Protein AF-A0A0M4GN10-F1 (afdb_monomer_lite)

pLDDT: mean 82.33, std 10.55, range [54.84, 95.12]

Radius of gyration: 30.23 Å; chains: 1; bounding box: 60×27×84 Å

Secondary structure (DSSP, 8-state):
-HHHHHHHHHHHHHHHHHHHHHHHHHHHHHHHHHHHHHHHHHHHHHHHHHHHHHHHHHHHHT-S-HHHHHHHHHHHHHHTT--TTTS--SHHHHHHHHH-

Foldseek 3Di:
DVVVVVVVVVVVVVVVVVVVVVVVVVVVVVVVVVVVVVVVVVVVVVVVVVVVVVVLQVVLVVDPDVVSSLVSQQVVCVVVVNPPLPRPPDPVSVCVVPVD

Sequence (100 aa):
MHQTSSLALLLHLNARERELAARLFEENRALDAQLESEWQQHLDRLKADMEVFLSLVVEMSSTTDAVAACEASVALARRLGIPSEDILDTPEKARAYFMD

Structure (mmCIF, N/CA/C/O backbone):
data_AF-A0A0M4GN10-F1
#
_entry.id   AF-A0A0M4GN10-F1
#
loop_
_atom_site.group_PDB
_atom_site.id
_atom_site.type_symbol
_atom_site.label_atom_id
_atom_site.label_alt_id
_atom_site.label_comp_id
_atom_site.label_asym_id
_atom_site.label_entity_id
_atom_site.label_seq_id
_atom_site.pdbx_PDB_ins_code
_atom_site.Cartn_x
_atom_site.Cartn_y
_atom_site.Cartn_z
_atom_site.occupancy
_atom_site.B_iso_or_equiv
_atom_site.auth_seq_id
_atom_site.auth_comp_id
_atom_site.auth_asym_id
_atom_site.auth_atom_id
_atom_site.pdbx_PDB_model_num
ATOM 1 N N . MET A 1 1 ? -31.963 -4.269 54.840 1.00 54.84 1 MET A N 1
ATOM 2 C CA . MET A 1 1 ? -32.057 -5.285 53.765 1.00 54.84 1 MET A CA 1
ATOM 3 C C . MET A 1 1 ? -31.931 -4.682 52.356 1.00 54.84 1 MET A C 1
ATOM 5 O O . MET A 1 1 ? -31.238 -5.268 51.542 1.00 54.84 1 MET A O 1
ATOM 9 N N . HIS A 1 2 ? -32.508 -3.510 52.044 1.00 58.12 2 HIS A N 1
ATOM 10 C CA . HIS A 1 2 ? -32.407 -2.924 50.687 1.00 58.12 2 HIS A CA 1
ATOM 11 C C . HIS A 1 2 ? -31.043 -2.290 50.335 1.00 58.12 2 HIS A C 1
ATOM 13 O O . HIS A 1 2 ? -30.599 -2.391 49.195 1.00 58.12 2 HIS A O 1
ATOM 19 N N . GLN A 1 3 ? -30.335 -1.688 51.298 1.00 58.00 3 GLN A N 1
ATOM 20 C CA . GLN A 1 3 ? -29.035 -1.039 51.041 1.00 58.00 3 GLN A CA 1
ATOM 21 C C . GLN A 1 3 ? -27.912 -2.033 50.700 1.00 58.00 3 GLN A C 1
ATOM 23 O O . GLN A 1 3 ? -27.075 -1.755 49.845 1.00 58.00 3 GLN A O 1
ATOM 28 N N . THR A 1 4 ? -27.931 -3.221 51.305 1.00 66.50 4 THR A N 1
ATOM 29 C CA . THR A 1 4 ? -26.964 -4.297 51.034 1.00 66.50 4 THR A CA 1
ATOM 30 C C . THR A 1 4 ? -27.126 -4.881 49.628 1.00 66.50 4 THR A C 1
ATOM 32 O O . THR A 1 4 ? -26.134 -5.216 48.990 1.00 66.50 4 THR A O 1
ATOM 35 N N . SER A 1 5 ? -28.357 -4.931 49.104 1.00 69.94 5 SER A N 1
ATOM 36 C CA . SER A 1 5 ? -28.635 -5.395 47.737 1.00 69.94 5 SER A CA 1
ATOM 37 C C . SER A 1 5 ? -28.151 -4.410 46.666 1.00 69.94 5 SER A C 1
ATOM 39 O O . SER A 1 5 ? -27.705 -4.832 45.604 1.00 69.94 5 SER A O 1
ATOM 41 N N . SER A 1 6 ? -28.217 -3.104 46.945 1.00 75.00 6 SER A N 1
ATOM 42 C CA . SER A 1 6 ? -27.767 -2.056 46.017 1.00 75.00 6 SER A CA 1
ATOM 43 C C . SER A 1 6 ? -26.236 -1.995 45.912 1.00 75.00 6 SER A C 1
ATOM 45 O O . SER A 1 6 ? -25.682 -1.923 44.818 1.00 75.00 6 SER A O 1
ATOM 47 N N . LEU A 1 7 ? -25.532 -2.132 47.043 1.00 80.31 7 LEU A N 1
ATOM 48 C CA . LEU A 1 7 ? -24.064 -2.200 47.064 1.00 80.31 7 LEU A CA 1
ATOM 49 C C . LEU A 1 7 ? -23.522 -3.447 46.349 1.00 80.31 7 LEU A C 1
ATOM 51 O O . LEU A 1 7 ? -22.532 -3.354 45.626 1.00 80.31 7 LEU A O 1
ATOM 55 N N . ALA A 1 8 ? -24.184 -4.598 46.502 1.00 80.94 8 ALA A N 1
ATOM 56 C CA . ALA A 1 8 ? -23.802 -5.826 45.806 1.00 80.94 8 ALA A CA 1
ATOM 57 C C . ALA A 1 8 ? -23.955 -5.710 44.277 1.00 80.94 8 ALA A C 1
ATOM 59 O O . ALA A 1 8 ? -23.089 -6.174 43.536 1.00 80.94 8 ALA A O 1
ATOM 60 N N . LEU A 1 9 ? -25.015 -5.044 43.802 1.00 83.94 9 LEU A N 1
ATOM 61 C CA . LEU A 1 9 ? -25.224 -4.763 42.377 1.00 83.94 9 LEU A CA 1
ATOM 62 C C . LEU A 1 9 ? -24.157 -3.821 41.807 1.00 83.94 9 LEU A C 1
ATOM 64 O O . LEU A 1 9 ? -23.615 -4.094 40.739 1.00 83.94 9 LEU A O 1
ATOM 68 N N . LEU A 1 10 ? -23.813 -2.752 42.530 1.00 85.81 10 LEU A N 1
ATOM 69 C CA . LEU A 1 10 ? -22.763 -1.815 42.114 1.00 85.81 10 LEU A CA 1
ATOM 70 C C . LEU A 1 10 ? -21.389 -2.489 42.014 1.00 85.81 10 LEU A C 1
ATOM 72 O O . LEU A 1 10 ? -20.656 -2.247 41.057 1.00 85.81 10 LEU A O 1
ATOM 76 N N . LEU A 1 11 ? -21.052 -3.369 42.960 1.00 86.88 11 LEU A N 1
ATOM 77 C CA . LEU A 1 11 ? -19.808 -4.143 42.919 1.00 86.88 11 LEU A CA 1
ATOM 78 C C . LEU A 1 11 ? -19.768 -5.103 41.724 1.00 86.88 11 LEU A C 1
ATOM 80 O O . LEU A 1 11 ? -18.739 -5.206 41.057 1.00 86.88 11 LEU A O 1
ATOM 84 N N . HIS A 1 12 ? -20.886 -5.766 41.419 1.00 87.31 12 HIS A N 1
ATOM 85 C CA . HIS A 1 12 ? -20.989 -6.651 40.258 1.00 87.31 12 HIS A CA 1
ATOM 86 C C . HIS A 1 12 ? -20.849 -5.901 38.930 1.00 87.31 12 HIS A C 1
ATOM 88 O O . HIS A 1 12 ? -20.146 -6.372 38.036 1.00 87.31 12 HIS A O 1
ATOM 94 N N . LEU A 1 13 ? -21.489 -4.735 38.804 1.00 86.12 13 LEU A N 1
ATOM 95 C CA . LEU A 1 13 ? -21.375 -3.880 37.621 1.00 86.12 13 LEU A CA 1
ATOM 96 C C . LEU A 1 13 ? -19.940 -3.377 37.442 1.00 86.12 13 LEU A C 1
ATOM 98 O O . LEU A 1 13 ? -19.393 -3.491 36.351 1.00 86.12 13 LEU A O 1
ATOM 102 N N . ASN A 1 14 ? -19.288 -2.934 38.519 1.00 90.00 14 ASN A N 1
ATOM 103 C CA . ASN A 1 14 ? -17.899 -2.476 38.460 1.00 90.00 14 ASN A CA 1
ATOM 104 C C . ASN A 1 14 ? -16.924 -3.605 38.076 1.00 90.00 14 ASN A C 1
ATOM 106 O O . ASN A 1 14 ? -16.004 -3.400 37.286 1.00 90.00 14 ASN A O 1
ATOM 110 N N . ALA A 1 15 ? -17.135 -4.818 38.599 1.00 89.25 15 ALA A N 1
ATOM 111 C CA . ALA A 1 15 ? -16.336 -5.984 38.225 1.00 89.25 15 ALA A CA 1
ATOM 112 C C . ALA A 1 15 ? -16.513 -6.342 36.740 1.00 89.25 15 ALA A C 1
ATOM 114 O O . ALA A 1 15 ? -15.530 -6.605 36.048 1.00 89.25 15 ALA A O 1
ATOM 115 N N . ARG A 1 16 ? -17.753 -6.288 36.240 1.00 90.69 16 ARG A N 1
ATOM 116 C CA . ARG A 1 16 ? -18.079 -6.526 34.829 1.00 90.69 16 ARG A CA 1
ATOM 117 C C . ARG A 1 16 ? -17.464 -5.468 33.911 1.00 90.69 16 ARG A C 1
ATOM 119 O O . ARG A 1 16 ? -16.937 -5.822 32.864 1.00 90.69 16 ARG A O 1
ATOM 126 N N . GLU A 1 17 ? -17.502 -4.195 34.297 1.00 91.69 17 GLU A N 1
ATOM 127 C CA . GLU A 1 17 ? -16.866 -3.106 33.543 1.00 91.69 17 GLU A CA 1
ATOM 128 C C . GLU A 1 17 ? -15.353 -3.295 33.441 1.00 91.69 17 GLU A C 1
ATOM 130 O O . GLU A 1 17 ? -14.790 -3.157 32.358 1.00 91.69 17 GLU A O 1
ATOM 135 N N . ARG A 1 18 ? -14.690 -3.673 34.540 1.00 91.75 18 ARG A N 1
ATOM 136 C CA . ARG A 1 18 ? -13.246 -3.955 34.533 1.00 91.75 18 ARG A CA 1
ATOM 137 C C . ARG A 1 18 ? -12.893 -5.148 33.658 1.00 91.75 18 ARG A C 1
ATOM 139 O O . ARG A 1 18 ? -11.897 -5.100 32.946 1.00 91.75 18 ARG A O 1
ATOM 146 N N . GLU A 1 19 ? -13.704 -6.200 33.696 1.00 93.25 19 GLU A N 1
ATOM 147 C CA . GLU A 1 19 ? -13.518 -7.369 32.838 1.00 93.25 19 GLU A CA 1
ATOM 148 C C . GLU A 1 19 ? -13.658 -7.001 31.354 1.00 93.25 19 GLU A C 1
ATOM 150 O O . GLU A 1 19 ? -12.826 -7.395 30.540 1.00 93.25 19 GLU A O 1
ATOM 155 N N . LEU A 1 20 ? -14.674 -6.209 30.999 1.00 93.38 20 LEU A N 1
ATOM 156 C CA . LEU A 1 20 ? -14.868 -5.731 29.629 1.00 93.38 20 LEU A CA 1
ATOM 157 C C . LEU A 1 20 ? -13.723 -4.821 29.178 1.00 93.38 20 LEU A C 1
ATOM 159 O O . LEU A 1 20 ? -13.217 -4.992 28.073 1.00 93.38 20 LEU A O 1
ATOM 163 N N . ALA A 1 21 ? -13.271 -3.905 30.036 1.00 91.69 21 ALA A N 1
ATOM 164 C CA . ALA A 1 21 ? -12.136 -3.039 29.741 1.00 91.69 21 ALA A CA 1
ATOM 165 C C . ALA A 1 21 ? -10.843 -3.840 29.522 1.00 91.69 21 ALA A C 1
ATOM 167 O O . ALA A 1 21 ? -10.097 -3.549 28.591 1.00 91.69 21 ALA A O 1
ATOM 168 N N . ALA A 1 22 ? -10.599 -4.879 30.329 1.00 93.06 22 ALA A N 1
ATOM 169 C CA . ALA A 1 22 ? -9.443 -5.756 30.160 1.00 93.06 22 ALA A CA 1
ATOM 170 C C . ALA A 1 22 ? -9.494 -6.529 28.833 1.00 93.06 22 ALA A C 1
ATOM 172 O O . ALA A 1 22 ? -8.488 -6.615 28.137 1.00 93.06 22 ALA A O 1
ATOM 173 N N . ARG A 1 23 ? -10.670 -7.042 28.446 1.00 93.19 23 ARG A N 1
ATOM 174 C CA . ARG A 1 23 ? -10.850 -7.728 27.155 1.00 93.19 23 ARG A CA 1
ATOM 175 C C . ARG A 1 23 ? -10.621 -6.791 25.973 1.00 93.19 23 ARG A C 1
ATOM 177 O O . ARG A 1 23 ? -9.863 -7.136 25.078 1.00 93.19 23 ARG A O 1
ATOM 184 N N . LEU A 1 24 ? -11.208 -5.594 26.008 1.00 93.62 24 LEU A N 1
ATOM 185 C CA . LEU A 1 24 ? -11.007 -4.584 24.966 1.00 93.62 24 LEU A CA 1
ATOM 186 C C . LEU A 1 24 ? -9.542 -4.150 24.862 1.00 93.62 24 LEU A C 1
ATOM 188 O O . LEU A 1 24 ? -9.059 -3.872 23.769 1.00 93.62 24 LEU A O 1
ATOM 192 N N . PHE A 1 25 ? -8.828 -4.077 25.985 1.00 94.12 25 PHE A N 1
ATOM 193 C CA . PHE A 1 25 ? -7.406 -3.750 25.982 1.00 94.12 25 PHE A CA 1
ATOM 194 C C . PHE A 1 25 ? -6.572 -4.841 25.300 1.00 94.12 25 PHE A C 1
ATOM 196 O O . PHE A 1 25 ? -5.730 -4.528 24.463 1.00 94.12 25 PHE A O 1
ATOM 203 N N . GLU A 1 26 ? -6.835 -6.113 25.607 1.00 94.25 26 GLU A N 1
ATOM 204 C CA . GLU A 1 26 ? -6.155 -7.234 24.948 1.00 94.25 26 GLU A CA 1
ATOM 205 C C . GLU A 1 26 ? -6.503 -7.329 23.455 1.00 94.25 26 GLU A C 1
ATOM 207 O O . GLU A 1 26 ? -5.616 -7.558 22.636 1.00 94.25 26 GLU A O 1
ATOM 212 N N . GLU A 1 27 ? -7.760 -7.083 23.073 1.00 94.06 27 GLU A N 1
ATOM 213 C CA . GLU A 1 27 ? -8.172 -7.025 21.664 1.00 94.06 27 GLU A CA 1
ATOM 214 C C . GLU A 1 27 ? -7.452 -5.902 20.905 1.00 94.06 27 GLU A C 1
ATOM 216 O O . GLU A 1 27 ? -6.908 -6.148 19.831 1.00 94.06 27 GLU A O 1
ATOM 221 N N . ASN A 1 28 ? -7.380 -4.693 21.476 1.00 92.12 28 ASN A N 1
ATOM 222 C CA . ASN A 1 28 ? -6.629 -3.589 20.868 1.00 92.12 28 ASN A CA 1
ATOM 223 C C . ASN A 1 28 ? -5.146 -3.932 20.730 1.00 92.12 28 ASN A C 1
ATOM 225 O O . ASN A 1 28 ? -4.567 -3.722 19.672 1.00 92.12 28 ASN A O 1
ATOM 229 N N . ARG A 1 29 ? -4.541 -4.528 21.760 1.00 94.38 29 ARG A N 1
ATOM 230 C CA . ARG A 1 29 ? -3.133 -4.929 21.713 1.00 94.38 29 ARG A CA 1
ATOM 231 C C . ARG A 1 29 ? -2.863 -5.978 20.632 1.00 94.38 29 ARG A C 1
ATOM 233 O O . ARG A 1 29 ? -1.828 -5.923 19.972 1.00 94.38 29 ARG A O 1
ATOM 240 N N . ALA A 1 30 ? -3.771 -6.937 20.460 1.00 94.31 30 ALA A N 1
ATOM 241 C CA . ALA A 1 30 ? -3.669 -7.940 19.406 1.00 94.31 30 ALA A CA 1
ATOM 242 C C . ALA A 1 30 ? -3.796 -7.311 18.009 1.00 94.31 30 ALA A C 1
ATOM 244 O O . ALA A 1 30 ? -3.026 -7.659 17.115 1.00 94.31 30 ALA A O 1
ATOM 245 N N . LEU A 1 31 ? -4.722 -6.362 17.838 1.00 94.06 31 LEU A N 1
ATOM 246 C CA . LEU A 1 31 ? -4.888 -5.608 16.594 1.00 94.06 31 LEU A CA 1
ATOM 247 C C . LEU A 1 31 ? -3.660 -4.751 16.275 1.00 94.06 31 LEU A C 1
ATOM 249 O O . LEU A 1 31 ? -3.188 -4.782 15.142 1.00 94.06 31 LEU A O 1
ATOM 253 N N . ASP A 1 32 ? -3.107 -4.047 17.263 1.00 94.31 32 ASP A N 1
ATOM 254 C CA . ASP A 1 32 ? -1.894 -3.243 17.097 1.00 94.31 32 ASP A CA 1
ATOM 255 C C . ASP A 1 32 ? -0.712 -4.115 16.651 1.00 94.31 32 ASP A C 1
ATOM 257 O O . ASP A 1 32 ? -0.018 -3.776 15.694 1.00 94.31 32 ASP A O 1
ATOM 261 N N . ALA A 1 33 ? -0.524 -5.280 17.282 1.00 94.12 33 ALA A N 1
ATOM 262 C CA . ALA A 1 33 ? 0.528 -6.221 16.901 1.00 94.12 33 ALA A CA 1
ATOM 263 C C . ALA A 1 33 ? 0.328 -6.792 15.484 1.00 94.12 33 ALA A C 1
ATOM 265 O O . ALA A 1 33 ? 1.298 -6.977 14.746 1.00 94.12 33 ALA A O 1
ATOM 266 N N . GLN A 1 34 ? -0.920 -7.066 15.086 1.00 94.62 34 GLN A N 1
ATOM 267 C CA . GLN A 1 34 ? -1.229 -7.516 13.729 1.00 94.62 34 GLN A CA 1
ATOM 268 C C . GLN A 1 34 ? -0.919 -6.423 12.702 1.00 94.62 34 GLN A C 1
ATOM 270 O O . GLN A 1 34 ? -0.251 -6.697 11.707 1.00 94.62 34 GLN A O 1
ATOM 275 N N . LEU A 1 35 ? -1.356 -5.189 12.960 1.00 95.00 35 LEU A N 1
ATOM 276 C CA . LEU A 1 35 ? -1.085 -4.049 12.090 1.00 95.00 35 LEU A CA 1
ATOM 277 C C . L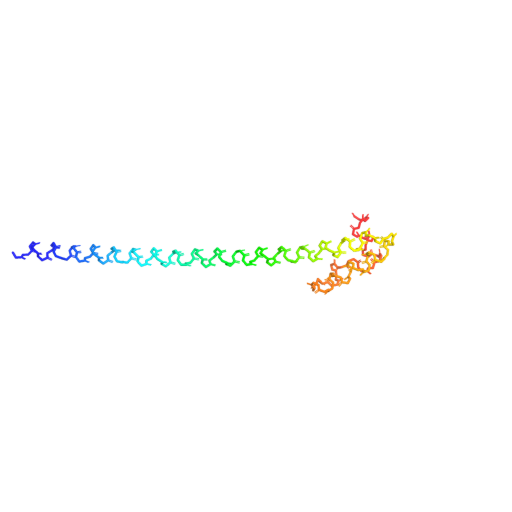EU A 1 35 ? 0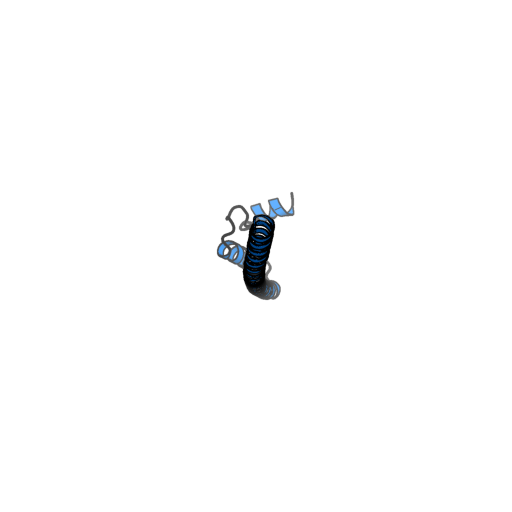.418 -3.822 11.946 1.00 95.00 35 LEU A C 1
ATOM 279 O O . LEU A 1 35 ? 0.903 -3.682 10.829 1.00 95.00 35 LEU A O 1
ATOM 283 N N . GLU A 1 36 ? 1.168 -3.822 13.047 1.00 94.88 36 GLU A N 1
ATOM 284 C CA . GLU A 1 36 ? 2.624 -3.665 13.012 1.00 94.88 36 GLU A CA 1
ATOM 285 C C . GLU A 1 36 ? 3.290 -4.753 12.154 1.00 94.88 36 GLU A C 1
ATOM 287 O O . GLU A 1 36 ? 4.148 -4.449 11.323 1.00 94.88 36 GLU A O 1
ATOM 292 N N . SER A 1 37 ? 2.837 -6.006 12.272 1.00 92.94 37 SER A N 1
ATOM 293 C CA . SER A 1 37 ? 3.312 -7.107 11.429 1.00 92.94 37 SER A CA 1
ATOM 294 C C . SER A 1 37 ? 2.976 -6.908 9.947 1.00 92.94 37 SER A C 1
ATOM 296 O O . SER A 1 37 ? 3.825 -7.162 9.092 1.00 92.94 37 SER A O 1
ATOM 298 N N . GLU A 1 38 ? 1.756 -6.476 9.621 1.00 95.12 38 GLU A N 1
ATOM 299 C CA . GLU A 1 38 ? 1.336 -6.205 8.239 1.00 95.12 38 GLU A CA 1
ATOM 300 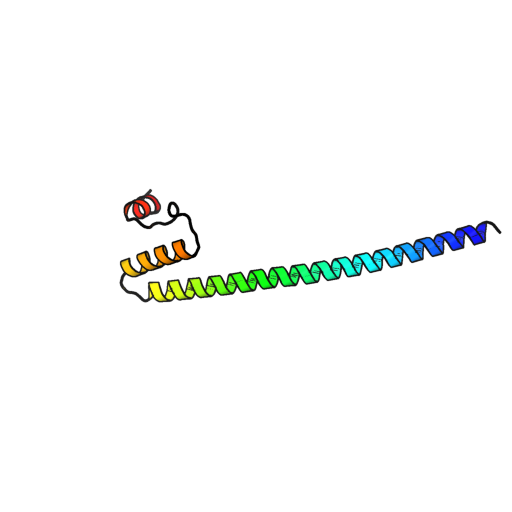C C . GLU A 1 38 ? 2.155 -5.056 7.637 1.00 95.12 38 GLU A C 1
ATOM 302 O O . GLU A 1 38 ? 2.691 -5.179 6.533 1.00 95.12 38 GLU A O 1
ATOM 307 N N . TRP A 1 39 ? 2.341 -3.966 8.384 1.00 93.25 39 TRP A N 1
ATOM 308 C CA . TRP A 1 39 ? 3.180 -2.837 7.981 1.00 93.25 39 TRP A CA 1
ATOM 309 C C . TRP A 1 39 ? 4.627 -3.253 7.739 1.00 93.25 39 TRP A C 1
ATOM 311 O O . TRP A 1 39 ? 5.213 -2.869 6.723 1.00 93.25 39 TRP A O 1
ATOM 321 N N . GLN A 1 40 ? 5.198 -4.065 8.629 1.00 92.31 40 GLN A N 1
ATOM 322 C CA . GLN A 1 40 ? 6.554 -4.573 8.465 1.00 92.31 40 GLN A CA 1
ATOM 323 C C . GLN A 1 40 ? 6.671 -5.446 7.210 1.00 92.31 40 GLN A C 1
ATOM 325 O O . GLN A 1 40 ? 7.589 -5.257 6.415 1.00 92.31 40 GLN A O 1
ATOM 330 N N . GLN A 1 41 ? 5.701 -6.331 6.969 1.00 93.94 41 GLN A N 1
ATOM 331 C CA . GLN A 1 41 ? 5.667 -7.159 5.765 1.00 93.94 41 GLN A CA 1
ATOM 332 C C . GLN A 1 41 ? 5.558 -6.314 4.487 1.00 93.94 41 GLN A C 1
ATOM 334 O O . GLN A 1 41 ? 6.227 -6.599 3.491 1.00 93.94 41 GLN A O 1
ATOM 339 N N . HIS A 1 42 ? 4.736 -5.263 4.500 1.00 91.25 42 HIS A N 1
ATOM 340 C CA . HIS A 1 42 ? 4.627 -4.331 3.382 1.00 91.25 42 HIS A CA 1
ATOM 341 C C . HIS A 1 42 ? 5.937 -3.580 3.129 1.00 91.25 42 HIS A C 1
ATOM 343 O O . HIS A 1 42 ? 6.345 -3.447 1.974 1.00 91.25 42 HIS A O 1
ATOM 349 N N . LEU A 1 43 ? 6.623 -3.136 4.185 1.0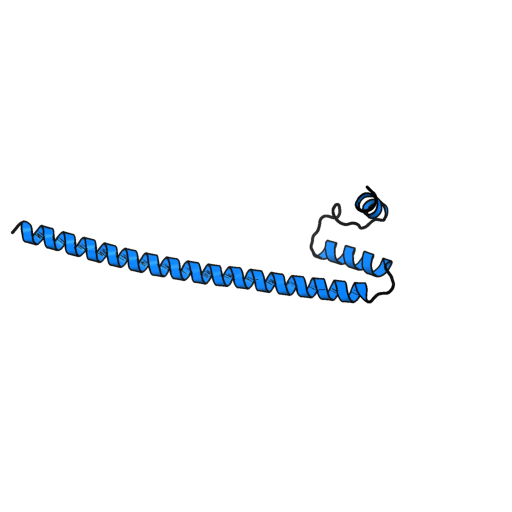0 92.25 43 LEU A N 1
ATOM 350 C CA . LEU A 1 43 ? 7.929 -2.486 4.075 1.00 92.25 43 LEU A CA 1
ATOM 351 C C . LEU A 1 43 ? 9.002 -3.432 3.537 1.00 92.25 43 LEU A C 1
ATOM 353 O O . LEU A 1 43 ? 9.796 -3.023 2.693 1.00 92.25 43 LEU A O 1
ATOM 357 N N . ASP A 1 44 ? 9.025 -4.681 3.991 1.00 92.62 44 ASP A N 1
ATOM 358 C CA . ASP A 1 44 ? 9.999 -5.668 3.527 1.00 92.62 44 ASP A CA 1
ATOM 359 C C . ASP A 1 44 ? 9.771 -6.020 2.055 1.00 92.62 44 ASP A C 1
ATOM 361 O O . ASP A 1 44 ? 10.724 -6.093 1.279 1.00 92.62 44 ASP A O 1
ATOM 365 N N . ARG A 1 45 ? 8.506 -6.135 1.633 1.00 90.19 45 ARG A N 1
ATOM 366 C CA . ARG A 1 45 ? 8.157 -6.298 0.218 1.00 90.19 45 ARG A CA 1
ATOM 367 C C . ARG A 1 45 ? 8.597 -5.097 -0.615 1.00 90.19 45 ARG A C 1
ATOM 369 O O . ARG A 1 45 ? 9.227 -5.283 -1.649 1.00 90.19 45 ARG A O 1
ATOM 376 N N . LEU A 1 46 ? 8.326 -3.879 -0.145 1.00 89.88 46 LEU A N 1
ATOM 377 C CA . LEU A 1 46 ? 8.746 -2.657 -0.829 1.00 89.88 46 LEU A CA 1
ATOM 378 C C . LEU A 1 46 ? 10.273 -2.573 -0.956 1.00 89.88 46 LEU A C 1
ATOM 380 O O . LEU A 1 46 ? 10.779 -2.190 -2.006 1.00 89.88 46 LEU A O 1
ATOM 384 N N . LYS A 1 47 ? 11.013 -2.938 0.097 1.00 88.12 47 LYS A N 1
ATOM 385 C CA . LYS A 1 47 ? 12.480 -2.988 0.059 1.00 88.12 47 LYS A CA 1
ATOM 386 C C . LYS A 1 47 ? 12.980 -4.006 -0.958 1.00 88.12 47 LYS A C 1
ATOM 388 O O . LYS A 1 47 ? 13.849 -3.656 -1.747 1.00 88.12 47 LYS A O 1
ATOM 393 N N . ALA A 1 48 ? 12.418 -5.213 -0.979 1.00 85.81 48 ALA A N 1
ATOM 394 C CA . ALA A 1 48 ? 12.792 -6.238 -1.950 1.00 85.81 48 ALA A CA 1
ATOM 395 C C . ALA A 1 48 ? 12.517 -5.782 -3.393 1.00 85.81 48 ALA A C 1
ATOM 397 O O . ALA A 1 48 ? 13.383 -5.901 -4.259 1.00 85.81 48 ALA A O 1
ATOM 398 N N . ASP A 1 49 ? 11.345 -5.193 -3.644 1.00 81.19 49 ASP A N 1
ATOM 399 C CA . ASP A 1 49 ? 10.987 -4.661 -4.961 1.00 81.19 49 ASP A CA 1
ATOM 400 C C . ASP A 1 49 ? 11.932 -3.512 -5.373 1.00 81.19 49 ASP A C 1
ATOM 402 O O . ASP A 1 49 ? 12.357 -3.426 -6.528 1.00 81.19 49 ASP A O 1
ATOM 406 N N . MET A 1 50 ? 12.326 -2.662 -4.420 1.00 81.12 50 MET A N 1
ATOM 407 C CA . MET A 1 50 ? 13.256 -1.556 -4.650 1.00 81.12 50 MET A CA 1
ATOM 408 C C . MET A 1 50 ? 14.700 -2.023 -4.871 1.00 81.12 50 MET A C 1
ATOM 410 O O . MET A 1 50 ? 15.392 -1.448 -5.707 1.00 81.12 50 MET A O 1
ATOM 414 N N . GLU A 1 51 ? 15.157 -3.071 -4.185 1.00 83.12 51 GLU A N 1
ATOM 415 C CA . GLU A 1 51 ? 16.457 -3.699 -4.451 1.00 83.12 51 GLU A CA 1
ATOM 416 C C . GLU A 1 51 ? 16.505 -4.283 -5.863 1.00 83.12 51 GLU A C 1
ATOM 418 O O . GLU A 1 51 ? 17.460 -4.028 -6.592 1.00 83.12 51 GLU A O 1
ATOM 423 N N . VAL A 1 52 ? 15.448 -4.980 -6.295 1.00 81.19 52 VAL A N 1
ATOM 424 C CA . VAL A 1 52 ? 15.342 -5.502 -7.666 1.00 81.19 52 VAL A CA 1
ATOM 425 C C . VAL A 1 52 ? 15.361 -4.365 -8.686 1.00 81.19 52 VAL A C 1
ATOM 427 O O . VAL A 1 52 ? 16.085 -4.445 -9.679 1.00 81.19 52 VAL A O 1
ATOM 430 N N . PHE A 1 53 ? 14.607 -3.291 -8.442 1.00 75.44 53 PHE A N 1
ATOM 431 C CA . PHE A 1 53 ? 14.638 -2.103 -9.292 1.00 75.44 53 PHE A CA 1
ATOM 432 C C . PHE A 1 53 ? 16.050 -1.511 -9.375 1.00 75.44 53 PHE A C 1
ATOM 434 O O . PHE A 1 53 ? 16.545 -1.255 -10.471 1.00 75.44 53 PHE A O 1
ATOM 441 N N . LEU A 1 54 ? 16.725 -1.335 -8.236 1.00 77.75 54 LEU A N 1
ATOM 442 C CA . LEU A 1 54 ? 18.065 -0.759 -8.185 1.00 77.75 54 LEU A CA 1
ATOM 443 C C . LEU A 1 54 ? 19.088 -1.650 -8.898 1.00 77.75 54 LEU A C 1
ATOM 445 O O . LEU A 1 54 ? 19.911 -1.132 -9.644 1.00 77.75 54 LEU A O 1
ATOM 449 N N . SER 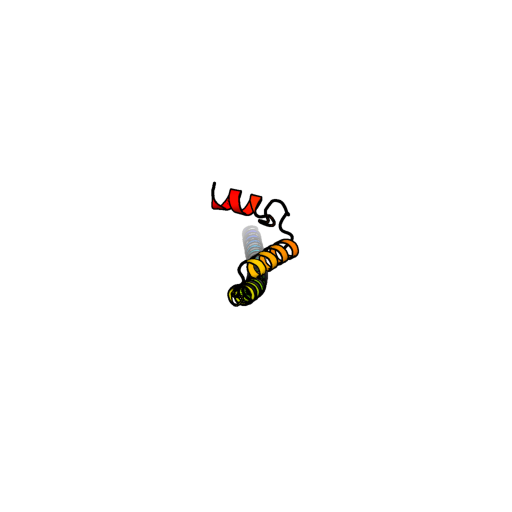A 1 55 ? 19.022 -2.973 -8.726 1.00 75.69 55 SER A N 1
ATOM 450 C CA . SER A 1 55 ? 19.878 -3.920 -9.449 1.00 75.69 55 SER A CA 1
ATOM 451 C C . SER A 1 55 ? 19.687 -3.808 -10.958 1.00 75.69 55 SER A C 1
ATOM 453 O O . SER A 1 55 ? 20.671 -3.709 -11.684 1.00 75.69 55 SER A O 1
ATOM 455 N N . LEU A 1 56 ? 18.440 -3.730 -11.428 1.00 70.56 56 LEU A N 1
ATOM 456 C CA . LEU A 1 56 ? 18.138 -3.554 -12.849 1.00 70.56 56 LEU A CA 1
ATOM 457 C C . LEU A 1 56 ? 18.643 -2.204 -13.374 1.00 70.56 56 LEU A C 1
ATOM 459 O O . LEU A 1 56 ? 19.236 -2.144 -14.446 1.00 70.56 56 LEU A O 1
ATOM 463 N N . VAL A 1 57 ? 18.467 -1.118 -12.616 1.00 69.44 57 VAL A N 1
ATOM 464 C CA . VAL A 1 57 ? 19.003 0.206 -12.975 1.00 69.44 57 VAL A CA 1
ATOM 465 C C . VAL A 1 57 ? 20.530 0.204 -13.000 1.00 69.44 57 VAL A C 1
ATOM 467 O O . VAL A 1 57 ? 21.124 0.791 -13.900 1.00 69.44 57 VAL A O 1
ATOM 470 N N . VAL A 1 58 ? 21.190 -0.473 -12.061 1.00 68.12 58 VAL A N 1
ATOM 471 C CA . VAL A 1 58 ? 22.653 -0.595 -12.032 1.00 68.12 58 VAL A CA 1
ATOM 472 C C . VAL A 1 58 ? 23.157 -1.415 -13.223 1.00 68.12 58 VAL A C 1
ATOM 474 O O . VAL A 1 58 ? 24.080 -0.966 -13.903 1.00 68.12 58 VAL A O 1
ATOM 477 N N . GLU A 1 59 ? 22.527 -2.548 -13.545 1.00 64.62 59 GLU A N 1
ATOM 478 C CA . GLU A 1 59 ? 22.830 -3.335 -14.750 1.00 64.62 59 GLU A CA 1
ATOM 479 C C . GLU A 1 59 ? 22.660 -2.503 -16.036 1.00 64.62 59 GLU A C 1
ATOM 481 O O . GLU A 1 59 ? 23.537 -2.514 -16.903 1.00 64.62 59 GLU A O 1
ATOM 486 N N . MET A 1 60 ? 21.589 -1.706 -16.124 1.00 60.81 60 MET A N 1
ATOM 487 C CA . MET A 1 60 ? 21.305 -0.820 -17.263 1.00 60.81 60 MET A CA 1
ATOM 488 C C . MET A 1 60 ? 22.228 0.408 -17.343 1.00 60.81 60 MET A C 1
A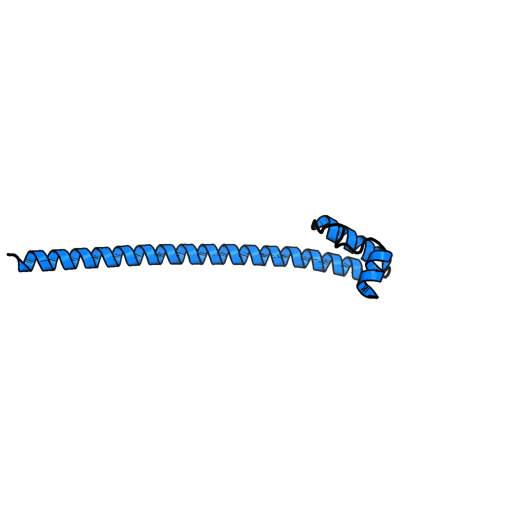TOM 490 O O . MET A 1 60 ? 22.578 0.858 -18.426 1.00 60.81 60 MET A O 1
ATOM 494 N N . SER A 1 61 ? 22.645 0.974 -16.210 1.00 57.97 61 SER A N 1
ATOM 495 C CA . SER A 1 61 ? 23.552 2.138 -16.167 1.00 57.97 61 SER A CA 1
ATOM 496 C C . SER A 1 61 ? 25.012 1.763 -16.431 1.00 57.97 61 SER A C 1
ATOM 498 O O . SER A 1 61 ? 25.810 2.600 -16.849 1.00 57.97 61 SER A O 1
ATOM 500 N N . SER A 1 62 ? 25.355 0.490 -16.218 1.00 58.22 62 SER A N 1
ATOM 501 C CA . SER A 1 62 ? 26.666 -0.077 -16.539 1.00 58.22 62 SER A CA 1
ATOM 502 C C . SER A 1 62 ? 26.834 -0.331 -18.040 1.00 58.22 62 SER A C 1
ATOM 504 O O . SER A 1 62 ? 27.953 -0.540 -18.512 1.00 58.22 62 SER A O 1
ATOM 506 N N . THR A 1 63 ? 25.742 -0.307 -18.809 1.00 56.28 63 THR A N 1
ATOM 507 C CA . THR A 1 63 ? 25.782 -0.392 -20.267 1.00 56.28 63 THR A CA 1
ATOM 508 C C . THR A 1 63 ? 26.068 1.000 -20.838 1.00 56.28 63 THR A C 1
ATOM 510 O O . THR A 1 63 ? 25.282 1.926 -20.694 1.00 56.28 63 THR A O 1
ATOM 513 N N . THR A 1 64 ? 27.194 1.171 -21.540 1.00 60.91 64 THR A N 1
ATOM 514 C CA . THR A 1 64 ? 27.515 2.411 -22.290 1.00 60.91 64 THR A CA 1
ATOM 515 C C . THR A 1 64 ? 26.544 2.662 -23.460 1.00 60.91 64 THR A C 1
ATOM 517 O O . THR A 1 64 ? 26.645 3.666 -24.160 1.00 60.91 64 THR A O 1
ATOM 520 N N . ASP A 1 65 ? 25.599 1.747 -23.676 1.00 70.31 65 ASP A N 1
ATOM 521 C CA . ASP A 1 65 ? 24.584 1.796 -24.714 1.00 70.31 65 ASP A CA 1
ATOM 522 C C . ASP A 1 65 ? 23.235 2.251 -24.137 1.00 70.31 65 ASP A C 1
ATOM 524 O O . ASP A 1 65 ? 22.504 1.492 -23.496 1.00 70.31 65 ASP A O 1
ATOM 528 N N . ALA A 1 66 ? 22.901 3.515 -24.393 1.00 70.38 66 ALA A N 1
ATOM 529 C CA . ALA A 1 66 ? 21.646 4.129 -23.972 1.00 70.38 66 ALA A CA 1
ATOM 530 C C . ALA A 1 66 ? 20.404 3.444 -24.574 1.00 70.38 66 ALA A C 1
ATOM 532 O O . ALA A 1 66 ? 19.326 3.522 -23.985 1.00 70.38 66 ALA A O 1
ATOM 533 N N . VAL A 1 67 ? 20.537 2.764 -25.720 1.00 73.38 67 VAL A N 1
ATOM 534 C CA . VAL A 1 67 ? 19.424 2.045 -26.359 1.00 73.38 67 VAL A CA 1
ATOM 535 C C . VAL A 1 67 ? 19.097 0.782 -25.567 1.00 73.38 67 VAL A C 1
ATOM 537 O O . VAL A 1 67 ? 17.937 0.566 -25.221 1.00 73.38 67 VAL A O 1
ATOM 540 N N . ALA A 1 68 ? 20.119 0.016 -25.179 1.00 71.75 68 ALA A N 1
ATOM 541 C CA . ALA A 1 68 ? 19.956 -1.178 -24.351 1.00 71.75 68 ALA A CA 1
ATOM 542 C C . ALA A 1 68 ? 19.341 -0.856 -22.974 1.00 71.75 68 ALA A C 1
ATOM 544 O O . ALA A 1 68 ? 18.458 -1.572 -22.500 1.00 71.75 68 ALA A O 1
ATOM 545 N N . ALA A 1 69 ? 19.745 0.260 -22.357 1.00 72.06 69 ALA A N 1
ATOM 546 C CA . ALA A 1 69 ? 19.149 0.740 -21.108 1.00 72.06 69 ALA A CA 1
ATOM 547 C C . ALA A 1 69 ? 17.667 1.136 -21.277 1.00 72.06 69 ALA A C 1
ATOM 549 O O . ALA A 1 69 ? 16.840 0.881 -20.400 1.00 72.06 69 ALA A O 1
ATOM 550 N N . CYS A 1 70 ? 17.307 1.733 -22.416 1.00 74.75 70 CYS A N 1
ATOM 551 C CA . CYS A 1 70 ? 15.927 2.113 -22.712 1.00 74.75 70 CYS A CA 1
ATOM 552 C C . CYS A 1 70 ? 15.033 0.879 -22.931 1.00 74.75 70 CYS A C 1
ATOM 554 O O . CYS A 1 70 ? 13.957 0.775 -22.341 1.00 74.75 70 CYS A O 1
ATOM 556 N N . GLU A 1 71 ? 15.507 -0.105 -23.700 1.00 78.06 71 GLU A N 1
ATOM 557 C CA . GLU A 1 71 ? 14.789 -1.362 -23.947 1.00 78.06 71 GLU A CA 1
ATOM 558 C C . GLU A 1 71 ? 14.565 -2.172 -22.665 1.00 78.06 71 GLU A C 1
ATOM 560 O O . GLU A 1 71 ? 13.468 -2.690 -22.433 1.00 78.06 71 GLU A O 1
ATOM 565 N N . ALA A 1 72 ? 15.574 -2.243 -21.796 1.00 73.75 72 ALA A N 1
ATOM 566 C CA . ALA A 1 72 ? 15.465 -2.928 -20.516 1.00 73.75 72 ALA A CA 1
ATOM 567 C C . ALA A 1 72 ? 14.501 -2.209 -19.547 1.00 73.75 72 ALA A C 1
ATOM 569 O O . ALA A 1 72 ? 13.725 -2.873 -18.855 1.00 73.75 72 ALA A O 1
ATOM 570 N N . SER A 1 73 ? 14.451 -0.872 -19.564 1.00 76.12 73 SER A N 1
ATOM 571 C CA . SER A 1 73 ? 13.469 -0.085 -18.803 1.00 76.12 73 SER A CA 1
ATOM 572 C C . SER A 1 73 ? 12.030 -0.341 -19.281 1.00 76.12 73 SER A C 1
ATOM 574 O O . SER A 1 73 ? 11.130 -0.596 -18.476 1.00 76.12 73 SER A O 1
ATOM 576 N N . VAL A 1 74 ? 11.813 -0.391 -20.600 1.00 82.81 74 VAL A N 1
ATOM 577 C CA . VAL A 1 74 ? 10.516 -0.743 -21.208 1.00 82.81 74 VAL A CA 1
ATOM 578 C C . VAL A 1 74 ? 10.105 -2.178 -20.856 1.00 82.81 74 VAL A C 1
ATOM 580 O O . VAL A 1 74 ? 8.943 -2.433 -20.527 1.00 82.81 74 VAL A O 1
ATOM 583 N N . ALA A 1 75 ? 11.043 -3.128 -20.892 1.00 81.75 75 ALA A N 1
ATOM 584 C CA . ALA A 1 75 ? 10.792 -4.516 -20.511 1.00 81.75 75 ALA A CA 1
ATOM 585 C C . ALA A 1 75 ? 10.414 -4.651 -19.025 1.00 81.75 75 ALA A C 1
ATOM 587 O O . ALA A 1 75 ? 9.498 -5.406 -18.685 1.00 81.75 75 ALA A O 1
ATOM 588 N N . LEU A 1 76 ? 11.069 -3.885 -18.150 1.00 76.56 76 LEU A N 1
ATOM 589 C CA . LEU A 1 76 ? 10.746 -3.815 -16.727 1.00 76.56 76 LEU A CA 1
ATOM 590 C C . LEU A 1 76 ? 9.342 -3.246 -16.493 1.00 76.56 76 LEU A C 1
ATOM 592 O O . LEU A 1 76 ? 8.549 -3.865 -15.785 1.00 76.56 76 LEU A O 1
ATOM 596 N N . ALA A 1 77 ? 9.000 -2.124 -17.127 1.00 83.06 77 ALA A N 1
ATOM 597 C CA . ALA A 1 77 ? 7.680 -1.508 -16.997 1.00 83.06 77 ALA A CA 1
ATOM 598 C C . ALA A 1 77 ? 6.548 -2.468 -17.414 1.00 83.06 77 ALA A C 1
ATOM 600 O O . ALA A 1 77 ? 5.544 -2.598 -16.711 1.00 83.06 77 ALA A O 1
ATOM 601 N N . ARG A 1 78 ? 6.748 -3.236 -18.496 1.00 83.88 78 ARG A N 1
ATOM 602 C CA . ARG A 1 78 ? 5.806 -4.290 -18.917 1.00 83.88 78 ARG A CA 1
ATOM 603 C C . ARG A 1 78 ? 5.689 -5.418 -17.894 1.00 83.88 78 ARG A C 1
ATOM 605 O O . ARG A 1 78 ? 4.590 -5.903 -17.643 1.00 83.88 78 ARG A O 1
ATOM 612 N N . ARG A 1 79 ? 6.801 -5.836 -17.282 1.00 79.25 79 ARG A N 1
ATOM 613 C CA . ARG A 1 79 ? 6.817 -6.889 -16.252 1.00 79.25 79 ARG A CA 1
ATOM 614 C C . ARG A 1 79 ? 6.122 -6.456 -14.958 1.00 79.25 79 ARG A C 1
ATOM 616 O O . ARG A 1 79 ? 5.537 -7.298 -14.284 1.00 79.25 79 ARG A O 1
ATOM 623 N N . LEU A 1 80 ? 6.159 -5.163 -14.643 1.00 79.69 80 LEU A N 1
ATOM 624 C CA . LEU A 1 80 ? 5.441 -4.557 -13.518 1.00 79.69 80 LEU A CA 1
ATOM 625 C C . LEU A 1 80 ? 3.948 -4.321 -13.810 1.00 79.69 80 LEU A C 1
ATOM 627 O O . LEU A 1 80 ? 3.215 -3.909 -12.917 1.00 79.69 80 LEU A O 1
ATOM 631 N N . GLY A 1 81 ? 3.485 -4.609 -15.032 1.00 83.44 81 GLY A N 1
ATOM 632 C CA . GLY A 1 81 ? 2.083 -4.461 -15.422 1.00 83.44 81 GLY A CA 1
ATOM 633 C C . GLY A 1 81 ? 1.660 -3.018 -15.693 1.00 83.44 81 GLY A C 1
ATOM 634 O O . GLY A 1 81 ? 0.468 -2.723 -15.648 1.00 83.44 81 GLY A O 1
ATOM 635 N N . ILE A 1 82 ? 2.612 -2.121 -15.969 1.00 85.38 82 ILE A N 1
ATOM 636 C CA . ILE A 1 82 ? 2.311 -0.734 -16.334 1.00 85.38 82 ILE A CA 1
ATOM 637 C C . ILE A 1 82 ? 1.580 -0.725 -17.693 1.00 85.38 82 ILE A C 1
ATOM 639 O O . ILE A 1 82 ? 2.014 -1.426 -18.617 1.00 85.38 82 ILE A O 1
ATOM 643 N N . PRO A 1 83 ? 0.479 0.038 -17.840 1.00 86.94 83 PRO A N 1
ATOM 644 C CA . PRO A 1 83 ? -0.217 0.196 -19.112 1.00 86.94 83 PRO A CA 1
ATOM 645 C C . PRO A 1 83 ? 0.732 0.661 -20.217 1.00 86.94 83 PRO A C 1
ATOM 647 O O . PRO A 1 83 ? 1.530 1.570 -20.020 1.00 86.94 83 PRO A O 1
ATOM 650 N N . SER A 1 84 ? 0.631 0.082 -21.415 1.00 82.62 84 SER A N 1
ATOM 651 C CA . SER A 1 84 ? 1.520 0.427 -22.539 1.00 82.62 84 SER A CA 1
ATOM 652 C C . SER A 1 84 ? 1.443 1.896 -22.969 1.00 82.62 84 SER A C 1
ATOM 654 O O . SER A 1 84 ? 2.345 2.392 -23.639 1.00 82.62 84 SER A O 1
ATOM 656 N N . GLU A 1 85 ? 0.353 2.580 -22.632 1.00 84.75 85 GLU A N 1
ATOM 657 C CA . GLU A 1 85 ? 0.168 4.019 -22.840 1.00 84.75 85 GLU A CA 1
ATOM 658 C C . GLU A 1 85 ? 1.097 4.871 -21.965 1.00 84.75 85 GLU A C 1
ATOM 660 O O . GLU A 1 85 ? 1.633 5.858 -22.461 1.00 84.75 85 GLU A O 1
ATOM 665 N N . ASP A 1 86 ? 1.391 4.416 -20.745 1.00 83.06 86 ASP A N 1
ATOM 666 C CA . ASP A 1 86 ? 2.278 5.096 -19.792 1.00 83.06 86 ASP A CA 1
ATOM 667 C C . ASP A 1 86 ? 3.757 4.712 -19.977 1.00 83.06 86 ASP A C 1
ATOM 669 O O . ASP A 1 86 ? 4.651 5.281 -19.350 1.00 83.06 86 ASP A O 1
ATOM 673 N N . ILE A 1 87 ? 4.042 3.734 -20.844 1.00 87.06 87 ILE A N 1
ATOM 674 C CA . ILE A 1 87 ? 5.407 3.305 -21.154 1.00 87.06 87 ILE A CA 1
ATOM 675 C C . ILE A 1 87 ? 5.934 4.104 -22.350 1.00 87.06 87 ILE A C 1
ATOM 677 O O . ILE A 1 87 ? 5.353 4.082 -23.439 1.00 87.06 87 ILE A O 1
ATOM 681 N N . LEU A 1 88 ? 7.096 4.741 -22.169 1.00 86.50 88 LEU A N 1
ATOM 682 C CA . LEU A 1 88 ? 7.856 5.437 -23.217 1.00 86.50 88 LEU A CA 1
ATOM 683 C C . LEU A 1 88 ? 8.565 4.435 -24.149 1.00 86.50 88 LEU A C 1
ATOM 685 O O . LEU A 1 88 ? 9.786 4.391 -24.239 1.00 86.50 88 LEU A O 1
ATOM 689 N N . ASP A 1 89 ? 7.783 3.588 -24.814 1.00 84.50 89 ASP A N 1
ATOM 690 C CA . ASP A 1 89 ? 8.263 2.489 -25.661 1.00 84.50 89 ASP A CA 1
ATOM 691 C C . ASP A 1 89 ? 8.615 2.898 -27.096 1.00 84.50 89 ASP A C 1
ATOM 693 O O . ASP A 1 89 ? 9.190 2.109 -27.844 1.00 84.50 89 ASP A O 1
ATOM 697 N N . THR A 1 90 ? 8.265 4.121 -27.484 1.00 85.31 90 THR A N 1
ATOM 698 C CA . THR A 1 90 ? 8.473 4.671 -28.824 1.00 85.31 90 THR A CA 1
ATOM 699 C C . THR A 1 90 ? 9.172 6.026 -28.738 1.00 85.31 90 THR A C 1
ATOM 701 O O . THR A 1 90 ? 8.931 6.791 -27.794 1.00 85.31 90 THR A O 1
ATOM 704 N N . PRO A 1 91 ? 10.033 6.364 -29.715 1.00 79.81 91 PRO A N 1
ATOM 705 C CA . PRO A 1 91 ? 10.741 7.641 -29.724 1.00 79.81 91 PRO A CA 1
ATOM 706 C C . PRO A 1 91 ? 9.781 8.833 -29.819 1.00 79.81 91 PRO A C 1
ATOM 708 O O . PRO A 1 91 ? 10.101 9.911 -29.322 1.00 79.81 91 PRO A O 1
ATOM 711 N N . GLU A 1 92 ? 8.595 8.651 -30.402 1.00 84.62 92 GLU A N 1
ATOM 712 C CA . GLU A 1 92 ? 7.535 9.657 -30.452 1.00 84.62 92 GLU A CA 1
ATOM 713 C C . GLU A 1 92 ? 6.975 9.956 -29.056 1.00 84.62 92 GLU A C 1
ATOM 715 O O . GLU A 1 92 ? 6.907 11.125 -28.678 1.00 84.62 92 GLU A O 1
ATOM 720 N N . LYS A 1 93 ? 6.646 8.924 -28.262 1.00 85.50 93 LYS A N 1
ATOM 721 C CA . LYS A 1 93 ? 6.190 9.098 -26.871 1.00 85.50 93 LYS A CA 1
ATOM 722 C C . LYS A 1 93 ? 7.269 9.723 -25.998 1.00 85.50 93 LYS A C 1
ATOM 724 O O . LYS A 1 93 ? 6.978 10.627 -25.224 1.00 85.50 93 LYS A O 1
ATOM 729 N N . ALA A 1 94 ? 8.517 9.276 -26.142 1.00 82.50 94 ALA A N 1
ATOM 730 C CA . ALA A 1 94 ? 9.636 9.844 -25.398 1.00 82.50 94 ALA A CA 1
ATOM 731 C C . ALA A 1 94 ? 9.835 11.330 -25.737 1.00 82.50 94 ALA A C 1
ATOM 733 O O . ALA A 1 94 ? 9.997 12.150 -24.839 1.00 82.50 94 ALA A O 1
ATOM 734 N N . ARG A 1 95 ? 9.771 11.702 -27.021 1.00 82.69 95 ARG A N 1
ATOM 735 C CA . ARG A 1 95 ? 9.858 13.109 -27.437 1.00 82.69 95 ARG A CA 1
ATOM 736 C C . ARG A 1 95 ? 8.712 13.944 -26.884 1.00 82.69 95 ARG A C 1
ATOM 738 O O . ARG A 1 95 ? 9.000 14.993 -26.328 1.00 82.69 95 ARG A O 1
ATOM 745 N N . ALA A 1 96 ? 7.470 13.478 -26.995 1.00 86.69 96 ALA A N 1
ATOM 746 C CA . ALA A 1 96 ? 6.317 14.183 -26.437 1.00 86.69 96 ALA A CA 1
ATOM 747 C C . ALA A 1 96 ? 6.441 14.361 -24.913 1.00 86.69 96 ALA A C 1
ATOM 749 O O . ALA A 1 96 ? 6.133 15.416 -24.391 1.00 86.69 96 ALA A O 1
ATOM 750 N N . TYR A 1 97 ? 6.954 13.363 -24.190 1.00 84.06 97 TYR A N 1
ATOM 751 C CA . TYR A 1 97 ? 7.111 13.449 -22.735 1.00 84.06 97 TYR A CA 1
ATOM 752 C C . TYR A 1 97 ? 8.258 14.369 -22.277 1.00 84.06 97 TYR A C 1
ATOM 754 O O . TYR A 1 97 ? 8.154 15.000 -21.230 1.00 84.06 97 TYR A O 1
ATOM 762 N N . PHE A 1 98 ? 9.379 14.403 -23.009 1.00 81.94 98 PHE A N 1
ATOM 763 C CA . PHE A 1 98 ? 10.574 15.159 -22.602 1.00 81.94 98 PHE A CA 1
ATOM 764 C C . PHE A 1 98 ? 10.701 16.552 -23.238 1.00 81.94 98 PHE A C 1
ATOM 766 O O . PHE A 1 98 ? 11.485 17.355 -22.733 1.00 81.94 98 PHE A O 1
ATOM 773 N N . MET A 1 99 ? 10.029 16.815 -24.364 1.00 82.94 99 MET A N 1
ATOM 774 C CA . MET A 1 99 ? 10.191 18.050 -25.151 1.00 82.94 99 MET A CA 1
ATOM 775 C C . MET A 1 99 ? 8.931 18.924 -25.222 1.00 82.94 99 MET A C 1
ATOM 777 O O . MET A 1 99 ? 9.060 20.063 -25.677 1.00 82.94 99 MET A O 1
ATOM 781 N N . ASP A 1 100 ? 7.768 18.424 -24.790 1.00 69.38 100 ASP A N 1
ATOM 782 C CA . ASP A 1 100 ? 6.595 19.255 -24.461 1.00 69.38 100 ASP A CA 1
ATOM 783 C C . ASP A 1 100 ? 6.598 19.610 -22.962 1.00 69.38 100 ASP A C 1
ATOM 785 O O . ASP A 1 100 ? 6.117 20.717 -22.620 1.00 69.38 100 ASP A O 1
#